Protein AF-A0A2N9GR19-F1 (afdb_monomer_lite)

pLDDT: mean 71.06, std 22.1, range [23.89, 93.94]

Sequence (180 aa):
MALQAPPLLLSRNPPWHAPLSEKPADSSLSTGATVGLYLPSSPTNFNLHRSLAQELNCPQSYGYKPLTTLSLSITESESAPPSNSKPSDGSNSTLPNWVNGPVRSPRTIGTRETTAQVHPQLFTRTLISKAIENYGVEVVIRKLESVEVEETQESRVRSVVLNRGRVINSDMVVLARRKC

Organism: Fagus sylvatica (NCBI:txid28930)

Foldseek 3Di:
DDDDDFDAAEAADDDPDDDDDDDDDDDDDCPDPPFDWDQPPDLVVVVVVVVVCVVLVNCPQWNKFQAWDKDKDADDDPDDDPPPPDPPPPDPVVDDPPDDDDIPDIDTPHGSSRIIITRVVSVVVSVVVCCCVPRVYDYDHFDWDDWDFDPDPDGFTAWTATPPGDIDGDRDDDDPDDDD

Radius of gyration: 25.03 Å; chains: 1; bounding box: 63×44×70 Å

InterPro domains:
  IPR036188 FAD/NAD(P)-binding domain superfamily [SSF51905] (116-176)

Secondary structure (DSSP, 8-state):
----PPPPEEE------------------------EEE--SSHHHHHHHHHHHHHTTHHHHT--EE--EEEEEE---TT---------SS--TTS-TT--S-EEEEEEEE-TTT-EEE-HHHHHHHHHHHHHHHH---EEE--EEEEEE--SSS--EEEEEETTTEEEE-S-----PPP-

Structure (mmCIF, N/CA/C/O backbone):
data_AF-A0A2N9GR19-F1
#
_entry.id   AF-A0A2N9GR19-F1
#
loop_
_atom_site.group_PDB
_atom_site.id
_atom_site.type_symbol
_atom_site.label_atom_id
_atom_site.label_alt_id
_atom_site.label_comp_id
_atom_site.label_asym_id
_atom_site.label_entity_id
_atom_site.label_seq_id
_atom_site.pdbx_PDB_ins_code
_atom_site.Cartn_x
_atom_site.Cartn_y
_atom_site.Cartn_z
_atom_site.occupancy
_atom_site.B_iso_or_equiv
_atom_site.auth_seq_id
_atom_site.auth_comp_id
_atom_site.auth_asym_id
_atom_site.auth_atom_id
_atom_site.pdbx_PDB_model_num
ATOM 1 N N . MET A 1 1 ? -24.169 -14.747 20.066 1.00 30.92 1 MET A N 1
ATOM 2 C CA . MET A 1 1 ? -23.824 -14.219 18.729 1.00 30.92 1 MET A CA 1
ATOM 3 C C . MET A 1 1 ? -23.201 -12.849 18.930 1.00 30.92 1 MET A C 1
ATOM 5 O O . MET A 1 1 ? -23.926 -11.908 19.216 1.00 30.92 1 MET A O 1
ATOM 9 N N . ALA A 1 2 ? -21.870 -12.764 18.925 1.00 31.38 2 ALA A N 1
ATOM 10 C CA . ALA A 1 2 ? -21.156 -11.502 19.102 1.00 31.38 2 ALA A CA 1
ATOM 11 C C . ALA A 1 2 ? -21.068 -10.788 17.747 1.00 31.38 2 ALA A C 1
ATOM 13 O O . ALA A 1 2 ? -20.526 -11.338 16.790 1.00 31.38 2 ALA A O 1
ATOM 14 N N . LEU A 1 3 ? -21.649 -9.592 17.665 1.00 29.56 3 LEU A N 1
ATOM 15 C CA . LEU A 1 3 ? -21.485 -8.677 16.540 1.00 29.56 3 LEU A CA 1
ATOM 16 C C . LEU A 1 3 ? -20.078 -8.081 16.636 1.00 29.56 3 LEU A C 1
ATOM 18 O O . LEU A 1 3 ? -19.820 -7.213 17.464 1.00 29.56 3 LEU A O 1
ATOM 22 N N . GLN A 1 4 ? -19.157 -8.596 15.825 1.00 28.77 4 GLN A N 1
ATOM 23 C CA . GLN A 1 4 ?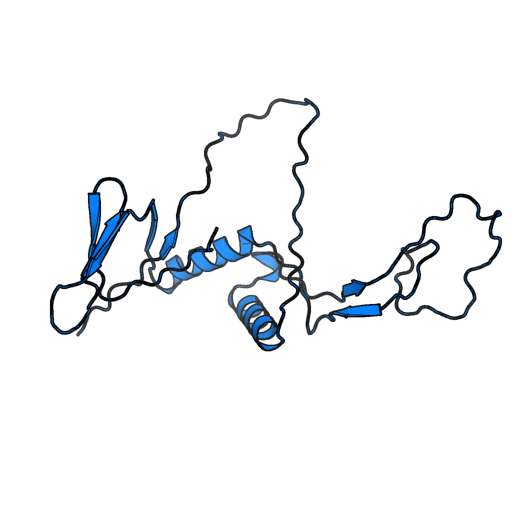 -17.832 -8.015 15.646 1.00 28.77 4 GLN A CA 1
ATOM 24 C C . GLN A 1 4 ? -18.007 -6.653 14.958 1.00 28.77 4 GLN A C 1
ATOM 26 O O . GLN A 1 4 ? -18.462 -6.595 13.815 1.00 28.77 4 GLN A O 1
ATOM 31 N N . ALA A 1 5 ? -17.696 -5.558 15.653 1.00 33.44 5 ALA A N 1
ATOM 32 C CA . ALA A 1 5 ? -17.690 -4.233 15.042 1.00 33.44 5 ALA A CA 1
ATOM 33 C C . ALA A 1 5 ? -16.654 -4.192 13.896 1.00 33.44 5 ALA A C 1
ATOM 35 O O . ALA A 1 5 ? -15.550 -4.727 14.062 1.00 33.44 5 ALA A O 1
ATOM 36 N N . PRO A 1 6 ? -16.980 -3.595 12.735 1.00 34.69 6 PRO A N 1
ATOM 37 C CA . PRO A 1 6 ? -16.056 -3.532 11.610 1.00 34.69 6 PRO A CA 1
ATOM 38 C C . PRO A 1 6 ? -14.831 -2.668 11.963 1.00 34.69 6 PRO A C 1
ATOM 40 O O . PRO A 1 6 ? -14.977 -1.632 12.617 1.00 34.69 6 PRO A O 1
ATOM 43 N N . PRO A 1 7 ? -13.614 -3.060 11.544 1.00 39.38 7 PRO A N 1
ATOM 44 C CA . PRO A 1 7 ? -12.412 -2.283 11.817 1.00 39.38 7 PRO A CA 1
ATOM 45 C C . PRO A 1 7 ? -12.463 -0.949 11.063 1.00 39.38 7 PRO A C 1
ATOM 47 O O . PRO A 1 7 ? -12.669 -0.916 9.853 1.00 39.38 7 PRO A O 1
ATOM 50 N N . LEU A 1 8 ? -12.266 0.158 11.781 1.00 44.78 8 LEU A N 1
ATOM 51 C CA . LEU A 1 8 ? -12.286 1.512 11.227 1.00 44.78 8 LEU A CA 1
ATOM 52 C C . LEU A 1 8 ? -10.881 1.953 10.820 1.00 44.78 8 LEU A C 1
ATOM 54 O O . LEU A 1 8 ? -9.951 1.927 11.628 1.00 44.78 8 LEU A O 1
ATOM 58 N N . LEU A 1 9 ? -10.728 2.411 9.574 1.00 47.19 9 LEU A N 1
ATOM 59 C CA . LEU A 1 9 ? -9.469 2.967 9.081 1.00 47.19 9 LEU A CA 1
ATOM 60 C C . LEU A 1 9 ? -9.557 4.500 9.053 1.00 47.19 9 LEU A C 1
ATOM 62 O O . LEU A 1 9 ? -10.264 5.093 8.235 1.00 47.19 9 LEU A O 1
ATOM 66 N N . LEU A 1 10 ? -8.824 5.156 9.954 1.00 44.59 10 LEU A N 1
ATOM 67 C CA . LEU A 1 10 ? -8.756 6.615 10.047 1.00 44.59 10 LEU A CA 1
ATOM 68 C C . LEU A 1 10 ? -7.566 7.143 9.238 1.00 44.59 10 LEU A C 1
ATOM 70 O O . LEU A 1 10 ? -6.410 6.926 9.598 1.00 44.59 10 LEU A O 1
ATOM 74 N N . SER A 1 11 ? -7.844 7.871 8.156 1.00 38.38 11 SER A N 1
ATOM 75 C CA . SER A 1 11 ? -6.828 8.577 7.364 1.00 38.38 11 SER A CA 1
ATOM 76 C C . SER A 1 11 ? -6.901 10.082 7.639 1.00 38.38 11 SER A C 1
ATOM 78 O O . SER A 1 11 ? -7.981 10.648 7.779 1.00 38.38 11 SER A O 1
ATOM 80 N N . ARG A 1 12 ? -5.765 10.778 7.730 1.00 39.59 12 ARG A N 1
ATOM 81 C CA . ARG A 1 12 ? -5.740 12.250 7.806 1.00 39.59 12 ARG A CA 1
ATOM 82 C C . ARG A 1 12 ? -5.632 12.827 6.390 1.00 39.59 12 ARG A C 1
ATOM 84 O O . ARG A 1 12 ? -4.761 12.434 5.624 1.00 39.59 12 ARG A O 1
ATOM 91 N N . ASN A 1 13 ? -6.517 13.774 6.088 1.00 33.91 13 ASN A N 1
ATOM 92 C CA . ASN A 1 13 ? -6.645 14.522 4.831 1.00 33.91 13 ASN A CA 1
ATOM 93 C C . ASN A 1 13 ? -5.296 15.011 4.245 1.00 33.91 13 ASN A C 1
ATOM 95 O O . ASN A 1 13 ? -4.579 15.734 4.942 1.00 33.91 13 ASN A O 1
ATOM 99 N N . PRO A 1 14 ? -4.992 14.741 2.962 1.00 36.81 14 PRO A N 1
ATOM 100 C CA . PRO A 1 14 ? -4.233 15.642 2.094 1.00 36.81 14 PRO A CA 1
ATOM 101 C C . PRO A 1 14 ? -5.189 16.678 1.457 1.00 36.81 14 PRO A C 1
ATOM 103 O O . PRO A 1 14 ? -6.394 16.425 1.381 1.00 36.81 14 PRO A O 1
ATOM 106 N N . PRO A 1 15 ? -4.710 17.851 1.010 1.00 37.22 15 PRO A N 1
ATOM 107 C CA . PRO A 1 15 ? -5.574 18.885 0.448 1.00 37.22 15 PRO A CA 1
ATOM 108 C C . PRO A 1 15 ? -6.040 18.477 -0.961 1.00 37.22 15 PRO A C 1
ATOM 110 O O . PRO A 1 15 ? -5.282 18.580 -1.917 1.00 37.22 15 PRO A O 1
ATOM 113 N N . TRP A 1 16 ? -7.286 18.015 -1.105 1.00 43.53 16 TRP A N 1
ATOM 114 C CA . TRP A 1 16 ? -7.894 17.682 -2.406 1.00 43.53 16 TRP A CA 1
ATOM 115 C C . TRP A 1 16 ? -9.099 18.577 -2.710 1.00 43.53 16 TRP A C 1
ATOM 117 O O . TRP A 1 16 ? -10.207 18.099 -2.941 1.00 43.53 16 TRP A O 1
ATOM 127 N N . HIS A 1 17 ? -8.888 19.892 -2.704 1.00 35.44 17 HIS A N 1
ATOM 128 C CA . HIS A 1 17 ? -9.843 20.837 -3.274 1.00 35.44 17 HIS A CA 1
ATOM 129 C C . HIS A 1 17 ? -9.153 21.649 -4.367 1.00 35.44 17 HIS A C 1
ATOM 131 O O . HIS A 1 17 ? -8.486 22.637 -4.084 1.00 35.44 17 HIS A O 1
ATOM 137 N N . ALA A 1 18 ? -9.337 21.233 -5.617 1.00 29.98 18 ALA A N 1
ATOM 138 C CA . ALA A 1 18 ? -9.293 22.132 -6.762 1.00 29.98 18 ALA A CA 1
ATOM 139 C C . ALA A 1 18 ? -10.349 21.651 -7.775 1.00 29.98 18 ALA A C 1
ATOM 141 O O . ALA A 1 18 ? -10.294 20.488 -8.185 1.00 29.98 18 ALA A O 1
ATOM 142 N N . PRO A 1 19 ? -11.350 22.478 -8.124 1.00 30.42 19 PRO A N 1
ATOM 143 C CA . PRO A 1 19 ? -12.308 22.151 -9.170 1.00 30.42 19 PRO A CA 1
ATOM 144 C C . PRO A 1 19 ? -11.630 22.196 -10.545 1.00 30.42 19 PRO A C 1
ATOM 146 O O . PRO A 1 19 ? -10.803 23.066 -10.816 1.00 30.42 19 PRO A O 1
ATOM 149 N N . LEU A 1 20 ? -12.004 21.247 -11.407 1.00 37.31 20 LEU A N 1
ATOM 150 C CA . LEU A 1 20 ? -11.673 21.234 -12.830 1.00 37.31 20 LEU A CA 1
ATOM 151 C C . LEU A 1 20 ? -12.176 22.525 -13.494 1.00 37.31 20 LEU A C 1
ATOM 153 O O . LEU A 1 20 ? -13.380 22.736 -13.605 1.00 37.31 20 LEU A O 1
ATOM 157 N N . SER A 1 21 ? -11.251 23.360 -13.957 1.00 26.20 21 SER A N 1
ATOM 158 C CA . SER A 1 21 ? -11.513 24.414 -14.935 1.00 26.20 21 SER A CA 1
ATOM 159 C C . SER A 1 21 ? -10.333 24.455 -15.899 1.00 26.20 21 SER A C 1
ATOM 161 O O . SER A 1 21 ? -9.256 24.939 -15.557 1.00 26.20 21 SER A O 1
ATOM 163 N N . GLU A 1 22 ? -10.527 23.913 -17.098 1.00 40.22 22 GLU A N 1
ATOM 164 C CA . GLU A 1 22 ? -9.576 24.045 -18.199 1.00 40.22 22 GLU A CA 1
ATOM 165 C C . GLU A 1 22 ? -9.523 25.501 -18.689 1.00 40.22 22 GLU A C 1
ATOM 167 O O . GLU A 1 22 ? -10.541 26.045 -19.117 1.00 40.22 22 GLU A O 1
ATOM 172 N N . LYS A 1 23 ? -8.337 26.126 -18.652 1.00 23.89 23 LYS A N 1
ATOM 173 C CA . LYS A 1 23 ? -7.843 27.111 -19.640 1.00 23.89 23 LYS A CA 1
ATOM 174 C C . LYS A 1 23 ? -6.344 27.417 -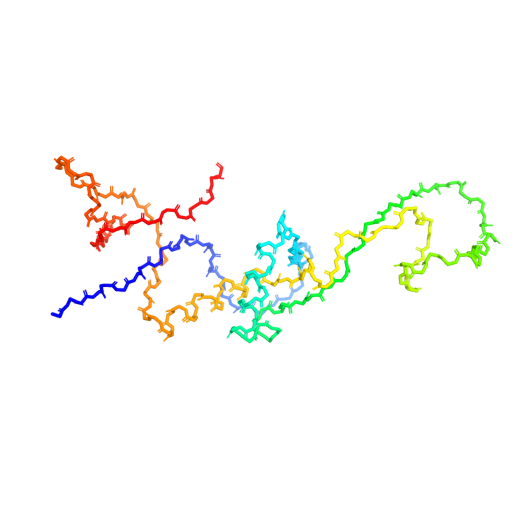19.411 1.00 23.89 23 LYS A C 1
ATOM 176 O O . LYS A 1 23 ? -5.816 27.021 -18.376 1.00 23.89 23 LYS A O 1
ATOM 181 N N . PRO A 1 24 ? -5.622 27.982 -20.401 1.00 33.97 24 PRO A N 1
ATOM 182 C CA . PRO A 1 24 ? -4.422 27.358 -20.943 1.00 33.97 24 PRO A CA 1
ATOM 183 C C . PRO A 1 24 ? -3.118 28.058 -20.544 1.00 33.97 24 PRO A C 1
ATOM 185 O O . PRO A 1 24 ? -3.118 29.227 -20.181 1.00 33.97 24 PRO A O 1
ATOM 188 N N . ALA A 1 25 ? -2.032 27.296 -20.716 1.00 41.97 25 ALA A N 1
ATOM 189 C CA . ALA A 1 25 ? -0.643 27.713 -20.892 1.00 41.97 25 ALA A CA 1
ATOM 190 C C . ALA A 1 25 ? -0.177 28.906 -20.046 1.00 41.97 25 ALA A C 1
ATOM 192 O O . ALA A 1 25 ? -0.187 30.043 -20.508 1.00 41.97 25 ALA A O 1
ATOM 193 N N . ASP A 1 26 ? 0.380 28.604 -18.874 1.00 25.36 26 ASP A N 1
ATOM 194 C CA . ASP A 1 26 ? 1.546 29.355 -18.430 1.00 25.36 26 ASP A CA 1
ATOM 195 C C . ASP A 1 26 ? 2.577 28.433 -17.775 1.00 25.36 26 ASP A C 1
ATOM 197 O O . ASP A 1 26 ? 2.270 27.490 -17.039 1.00 25.36 26 ASP A O 1
ATOM 201 N N . SER A 1 27 ? 3.818 28.658 -18.172 1.00 40.47 27 SER A N 1
ATOM 202 C CA . SER A 1 27 ? 4.987 27.837 -17.913 1.00 40.47 27 SER A CA 1
ATOM 203 C C . SER A 1 27 ? 5.503 28.057 -16.500 1.00 40.47 27 SER A C 1
ATOM 205 O O . SER A 1 27 ? 6.011 29.133 -16.204 1.00 40.47 27 SER A O 1
ATOM 207 N N . SER A 1 28 ? 5.417 27.031 -15.652 1.00 33.16 28 SER A N 1
ATOM 208 C CA . SER A 1 28 ? 6.369 26.684 -14.578 1.00 33.16 28 SER A CA 1
ATOM 209 C C . SER A 1 28 ? 5.637 25.956 -13.455 1.00 33.16 28 SER A C 1
ATOM 211 O O . SER A 1 28 ? 5.056 26.578 -12.585 1.00 33.16 28 SER A O 1
ATOM 213 N N . LEU A 1 29 ? 5.660 24.623 -13.473 1.00 30.14 29 LEU A N 1
ATOM 214 C CA . LEU A 1 29 ? 5.588 23.766 -12.283 1.00 30.14 29 LEU A CA 1
ATOM 215 C C . LEU A 1 29 ? 5.773 22.319 -12.744 1.00 30.14 29 LEU A C 1
ATOM 217 O O . LEU A 1 29 ? 4.952 21.755 -13.467 1.00 30.14 29 LEU A O 1
ATOM 221 N N . SER A 1 30 ? 6.903 21.741 -12.339 1.00 33.25 30 SER A N 1
ATOM 222 C CA . SER A 1 30 ? 7.248 20.333 -12.514 1.00 33.25 30 SER A CA 1
ATOM 223 C C . SER A 1 30 ? 6.182 19.460 -11.847 1.00 33.25 30 SER A C 1
ATOM 225 O O . SER A 1 30 ? 6.244 19.163 -10.655 1.00 33.25 30 SER A O 1
ATOM 227 N N . THR A 1 31 ? 5.169 19.065 -12.616 1.00 31.95 31 THR A N 1
ATOM 228 C CA . THR A 1 31 ? 4.234 18.007 -12.229 1.00 31.95 31 THR A CA 1
ATOM 229 C C . THR A 1 31 ? 4.928 16.688 -12.536 1.00 31.95 31 THR A C 1
ATOM 231 O O . THR A 1 31 ? 4.752 16.084 -13.591 1.00 31.95 31 THR A O 1
ATOM 234 N N . GLY A 1 32 ? 5.829 16.304 -11.633 1.00 28.28 32 GLY A N 1
ATOM 235 C CA . GLY A 1 32 ? 6.634 15.100 -11.753 1.00 28.28 32 GLY A CA 1
ATOM 236 C C . GLY A 1 32 ? 5.764 13.848 -11.699 1.00 28.28 32 GLY A C 1
ATOM 237 O O . GLY A 1 32 ? 5.197 13.515 -10.656 1.00 28.28 32 GLY A O 1
ATOM 238 N N . ALA A 1 33 ? 5.710 13.119 -12.813 1.00 35.31 33 ALA A N 1
ATOM 239 C CA . ALA A 1 33 ? 5.287 11.729 -12.862 1.00 35.31 33 ALA A CA 1
ATOM 240 C C . ALA A 1 33 ? 6.201 10.899 -11.943 1.00 35.31 33 ALA A C 1
ATOM 242 O O . ALA A 1 33 ? 7.261 10.425 -12.349 1.00 35.31 33 ALA A O 1
ATOM 243 N N . THR A 1 34 ? 5.825 10.755 -10.671 1.00 38.56 34 THR A N 1
ATOM 244 C CA . THR A 1 34 ? 6.553 9.886 -9.744 1.00 38.56 34 THR A CA 1
ATOM 245 C C . THR A 1 34 ? 6.252 8.438 -10.108 1.00 38.56 34 THR A C 1
ATOM 247 O O . THR A 1 34 ? 5.261 7.858 -9.664 1.00 38.56 34 THR A O 1
ATOM 250 N N . VAL A 1 35 ? 7.119 7.835 -10.918 1.00 47.84 35 VAL A N 1
ATOM 251 C CA . VAL A 1 35 ? 7.184 6.380 -11.050 1.00 47.84 35 VAL A CA 1
ATOM 252 C C . VAL A 1 35 ? 7.808 5.847 -9.762 1.00 47.84 35 VAL A C 1
ATOM 254 O O . VAL A 1 35 ? 9.008 5.981 -9.534 1.00 47.84 35 VAL A O 1
ATOM 257 N N . GLY A 1 36 ? 6.983 5.276 -8.886 1.00 51.81 36 GLY A N 1
ATOM 258 C C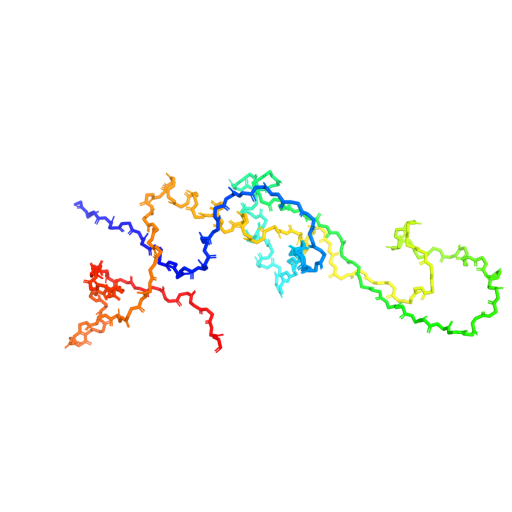A . GLY A 1 36 ? 7.454 4.627 -7.668 1.00 51.81 36 GLY A CA 1
ATOM 259 C C . GLY A 1 36 ? 8.207 3.344 -8.012 1.00 51.81 36 GLY A C 1
ATOM 260 O O . GLY A 1 36 ? 7.590 2.312 -8.285 1.00 51.81 36 GLY A O 1
ATOM 261 N N . LEU A 1 37 ? 9.540 3.391 -8.004 1.00 53.66 37 LEU A N 1
ATOM 262 C CA . LEU A 1 37 ? 10.351 2.179 -8.006 1.00 53.66 37 LEU A CA 1
ATOM 263 C C . LEU A 1 37 ? 10.271 1.572 -6.602 1.00 53.66 37 LEU A C 1
ATOM 265 O O . LEU A 1 37 ? 10.805 2.134 -5.645 1.00 53.66 37 LEU A O 1
ATOM 269 N N . TYR A 1 38 ? 9.573 0.447 -6.462 1.00 55.38 38 TYR A N 1
ATOM 270 C CA . TYR A 1 38 ? 9.556 -0.280 -5.203 1.00 55.38 38 TYR A CA 1
ATOM 271 C C . TYR A 1 38 ? 10.742 -1.241 -5.198 1.00 55.38 38 TYR A C 1
ATOM 273 O O . TYR A 1 38 ? 10.734 -2.270 -5.875 1.00 55.38 38 TYR A O 1
ATOM 281 N N . LEU A 1 39 ? 11.783 -0.873 -4.455 1.00 52.22 39 LEU A N 1
ATOM 282 C CA . LEU A 1 39 ? 12.872 -1.771 -4.092 1.00 52.22 39 LEU A CA 1
ATOM 283 C C . LEU A 1 39 ? 12.551 -2.318 -2.697 1.00 52.22 39 LEU A C 1
ATOM 285 O O . LEU A 1 39 ? 12.871 -1.661 -1.703 1.00 52.22 39 LEU A O 1
ATOM 289 N N . PRO A 1 40 ? 11.854 -3.459 -2.578 1.00 50.47 40 PRO A N 1
ATOM 290 C CA . PRO A 1 40 ? 11.641 -4.058 -1.273 1.00 50.47 40 PRO A CA 1
ATOM 291 C C . PRO A 1 40 ? 12.997 -4.403 -0.666 1.00 50.47 40 PRO A C 1
ATOM 293 O O . PRO A 1 40 ? 13.794 -5.129 -1.252 1.00 50.47 40 PRO A O 1
ATOM 296 N N . SER A 1 41 ? 13.244 -3.900 0.538 1.00 53.12 41 SER A N 1
ATOM 297 C CA . SER A 1 41 ? 14.457 -4.179 1.309 1.00 53.12 41 SER A CA 1
ATOM 298 C C . SER A 1 41 ? 14.543 -5.627 1.814 1.00 53.12 41 SER A C 1
ATOM 300 O O . SER A 1 41 ? 15.543 -5.993 2.426 1.00 53.12 41 SER A O 1
ATOM 302 N N . SER A 1 42 ? 13.518 -6.460 1.573 1.00 56.91 42 SER A N 1
ATOM 303 C CA . SER A 1 42 ? 13.530 -7.890 1.893 1.00 56.91 42 SER A CA 1
ATOM 304 C C . SER A 1 42 ? 12.709 -8.734 0.898 1.00 56.91 42 SER A C 1
ATOM 306 O O . SER A 1 42 ? 11.658 -8.282 0.425 1.00 56.91 42 SER A O 1
ATOM 308 N N . PRO A 1 43 ? 13.122 -9.988 0.618 1.00 61.06 43 PRO A N 1
ATOM 309 C CA . PRO A 1 43 ? 12.363 -10.915 -0.233 1.00 61.06 43 PRO A CA 1
ATOM 310 C C . PRO A 1 43 ? 10.940 -11.190 0.276 1.00 61.06 43 PRO A C 1
ATOM 312 O O . PRO A 1 43 ? 10.001 -11.298 -0.510 1.00 61.06 43 PRO A O 1
ATOM 315 N N . THR A 1 44 ? 10.759 -11.251 1.598 1.00 70.19 44 THR A N 1
ATOM 316 C CA . THR A 1 44 ? 9.456 -11.478 2.244 1.00 70.19 44 THR A CA 1
ATOM 317 C C . THR A 1 44 ? 8.448 -10.393 1.875 1.00 70.19 44 THR A C 1
ATOM 319 O O . THR A 1 44 ? 7.305 -10.686 1.531 1.00 70.19 44 THR A O 1
ATOM 322 N N . ASN A 1 45 ? 8.884 -9.134 1.894 1.00 75.56 45 ASN A N 1
ATOM 323 C CA . ASN A 1 45 ? 8.031 -8.003 1.567 1.00 75.56 45 ASN A CA 1
ATOM 324 C C . ASN A 1 45 ? 7.669 -7.980 0.069 1.00 75.56 45 ASN A C 1
ATOM 326 O O . ASN A 1 45 ? 6.530 -7.704 -0.300 1.00 75.56 45 ASN A O 1
ATOM 330 N N . PHE A 1 46 ? 8.604 -8.357 -0.809 1.00 83.38 46 PHE A N 1
ATOM 331 C CA . PHE A 1 46 ? 8.308 -8.502 -2.236 1.00 83.38 46 PHE A CA 1
ATOM 332 C C . PHE A 1 46 ? 7.242 -9.570 -2.510 1.00 83.38 46 PHE A C 1
ATOM 334 O O . PHE A 1 46 ? 6.298 -9.316 -3.259 1.00 83.38 46 PHE A O 1
ATOM 341 N N . ASN A 1 47 ? 7.374 -10.745 -1.889 1.00 85.75 47 ASN A N 1
ATOM 342 C CA . ASN A 1 47 ? 6.418 -11.837 -2.063 1.00 85.75 47 ASN A CA 1
ATOM 343 C C . ASN A 1 47 ? 5.017 -11.436 -1.593 1.00 85.75 47 ASN A C 1
ATOM 345 O O . ASN A 1 47 ? 4.050 -11.728 -2.290 1.00 85.75 47 ASN A O 1
ATOM 349 N N . LEU A 1 48 ? 4.907 -10.687 -0.491 1.00 86.19 48 LEU A N 1
ATOM 350 C CA . LEU A 1 48 ? 3.633 -10.117 -0.046 1.00 86.19 48 LEU A CA 1
ATOM 351 C C . LEU A 1 48 ? 3.010 -9.216 -1.124 1.00 86.19 48 LEU A C 1
ATOM 353 O O . LEU A 1 48 ? 1.852 -9.402 -1.496 1.00 86.19 48 LEU A O 1
ATOM 357 N N . HIS A 1 49 ? 3.782 -8.273 -1.673 1.00 84.19 49 HIS A N 1
ATOM 358 C CA . HIS A 1 49 ? 3.306 -7.393 -2.744 1.00 84.19 49 HIS A CA 1
ATOM 359 C C . HIS A 1 49 ? 2.933 -8.154 -4.024 1.00 84.19 49 HIS A C 1
ATOM 361 O O . HIS A 1 49 ? 2.008 -7.743 -4.721 1.00 84.19 49 HIS A O 1
ATOM 367 N N . ARG A 1 50 ? 3.619 -9.261 -4.332 1.00 87.62 50 ARG A N 1
ATOM 368 C CA . ARG A 1 50 ? 3.299 -10.139 -5.464 1.00 87.62 50 ARG A CA 1
ATOM 369 C C . ARG A 1 50 ? 1.993 -10.905 -5.247 1.00 87.62 50 ARG A C 1
ATOM 371 O O . ARG A 1 50 ? 1.180 -10.942 -6.164 1.00 87.62 50 ARG A O 1
ATOM 378 N N . SER A 1 51 ? 1.778 -11.482 -4.067 1.00 89.19 51 SER A N 1
ATOM 379 C CA . SER A 1 51 ? 0.530 -12.186 -3.748 1.00 89.19 51 SER A CA 1
ATOM 380 C C . SER A 1 51 ? -0.664 -11.230 -3.779 1.00 89.19 51 SER A C 1
ATOM 382 O O . SER A 1 51 ? -1.656 -11.505 -4.447 1.00 89.19 51 SER A O 1
ATOM 384 N N . LEU A 1 52 ? -0.525 -10.040 -3.180 1.00 87.12 52 LEU A N 1
ATOM 385 C CA . LEU A 1 52 ? -1.537 -8.979 -3.276 1.00 87.12 52 LEU A CA 1
ATOM 386 C C . LEU A 1 52 ? -1.777 -8.543 -4.727 1.00 87.12 52 LEU A C 1
ATOM 388 O O . LEU A 1 52 ? -2.905 -8.235 -5.105 1.00 87.12 52 LEU A O 1
ATOM 392 N N . ALA A 1 53 ? -0.726 -8.532 -5.557 1.00 86.56 53 ALA A N 1
ATOM 393 C CA . ALA A 1 53 ? -0.853 -8.193 -6.968 1.00 86.56 53 ALA A CA 1
ATOM 394 C C . ALA A 1 53 ? -1.744 -9.178 -7.751 1.00 86.56 53 ALA A C 1
ATOM 396 O O . ALA A 1 53 ? -2.419 -8.780 -8.703 1.00 86.56 53 ALA A O 1
ATOM 397 N N . GLN A 1 54 ? -1.733 -10.453 -7.361 1.00 87.25 54 GLN A N 1
ATOM 398 C CA . GLN A 1 54 ? -2.573 -11.493 -7.952 1.00 87.25 54 GLN A CA 1
ATOM 399 C C . GLN A 1 54 ? -4.018 -11.388 -7.458 1.00 87.25 54 GLN A C 1
ATOM 401 O O . GLN A 1 54 ? -4.941 -11.517 -8.254 1.00 87.25 54 GLN A O 1
ATOM 406 N N . GLU A 1 55 ? -4.214 -11.099 -6.172 1.00 87.12 55 GLU A N 1
ATOM 407 C CA . GLU A 1 55 ? -5.541 -11.035 -5.553 1.00 87.12 55 GLU A CA 1
ATOM 408 C C . GLU A 1 55 ? -6.384 -9.844 -6.042 1.00 87.12 55 GLU A C 1
ATOM 410 O O . GLU A 1 55 ? -7.577 -9.997 -6.294 1.00 87.12 55 GLU A O 1
ATOM 415 N N . LEU A 1 56 ? -5.787 -8.655 -6.218 1.00 86.19 56 LEU A N 1
ATOM 416 C CA . LEU A 1 56 ? -6.541 -7.428 -6.549 1.00 86.19 56 LEU A CA 1
ATOM 417 C C . LEU A 1 56 ? -6.489 -7.054 -8.050 1.00 86.19 56 LEU A C 1
ATOM 419 O O . LEU A 1 56 ? -6.756 -5.903 -8.415 1.00 86.19 56 LEU A O 1
ATOM 423 N N . ASN A 1 57 ? -6.148 -8.013 -8.927 1.00 83.44 57 ASN A N 1
ATOM 424 C CA . ASN A 1 57 ? -6.028 -7.840 -10.389 1.00 83.44 57 ASN A CA 1
ATOM 425 C C . ASN A 1 57 ? -5.142 -6.647 -10.797 1.00 83.44 57 ASN A C 1
ATOM 427 O O . ASN A 1 57 ? -5.462 -5.791 -11.623 1.00 83.44 57 ASN A O 1
ATOM 431 N N . CYS A 1 58 ? -3.977 -6.577 -10.175 1.00 72.56 58 CYS A N 1
ATOM 432 C CA . CYS A 1 58 ? -3.242 -5.335 -9.996 1.00 72.56 58 CYS A CA 1
ATOM 433 C C . CYS A 1 58 ? -2.453 -4.778 -11.183 1.00 72.56 58 CYS A C 1
ATOM 435 O O . CYS A 1 58 ? -2.220 -3.563 -11.185 1.00 72.56 58 CYS A O 1
ATOM 437 N N . PRO A 1 59 ? -2.030 -5.573 -12.189 1.00 76.94 59 PRO A N 1
ATOM 438 C CA . PRO A 1 59 ? -1.465 -5.006 -13.411 1.00 76.94 59 PRO A CA 1
ATOM 439 C C . PRO A 1 59 ? -2.405 -3.984 -14.060 1.00 76.94 59 PRO A C 1
ATOM 441 O O . PRO A 1 59 ? -1.938 -2.984 -14.595 1.00 76.94 59 PRO A O 1
ATOM 444 N N . GLN A 1 60 ? -3.719 -4.205 -13.951 1.00 79.38 60 GLN A N 1
ATOM 445 C CA . GLN A 1 60 ? -4.755 -3.315 -14.472 1.00 79.38 60 GLN A CA 1
ATOM 446 C C . GLN A 1 60 ? -5.147 -2.237 -13.449 1.00 79.38 60 GLN A C 1
ATOM 448 O O . GLN A 1 60 ? -5.298 -1.077 -13.818 1.00 79.38 60 GLN A O 1
ATOM 453 N N . SER A 1 61 ? -5.251 -2.592 -12.163 1.00 81.00 61 SER A N 1
ATOM 454 C CA . SER A 1 61 ? -5.755 -1.680 -11.123 1.00 81.00 61 SER A CA 1
ATOM 455 C C . SER A 1 61 ? -4.752 -0.604 -10.674 1.00 81.00 61 SER A C 1
ATOM 457 O O . SER A 1 61 ? -5.139 0.537 -10.429 1.00 81.00 61 SER A O 1
ATOM 459 N N . TYR A 1 62 ? -3.460 -0.934 -10.538 1.00 84.12 62 TYR A N 1
ATOM 460 C CA . TYR A 1 62 ? -2.446 0.016 -10.042 1.00 84.12 62 TYR A CA 1
ATOM 461 C C . TYR A 1 62 ? -1.053 -0.128 -10.672 1.00 84.12 62 TYR A C 1
ATOM 463 O O . TYR A 1 62 ? -0.063 0.389 -10.143 1.00 84.12 62 TYR A O 1
ATOM 471 N N . GLY A 1 63 ? -0.968 -0.810 -11.816 1.00 85.88 63 GLY A N 1
ATOM 472 C CA . GLY A 1 63 ? 0.245 -0.865 -12.629 1.00 85.88 63 GLY A CA 1
ATOM 473 C C . GLY A 1 63 ? 1.389 -1.649 -11.989 1.00 85.88 63 GLY A C 1
ATOM 474 O O . GLY A 1 63 ? 2.548 -1.276 -12.166 1.00 85.88 63 GLY A O 1
ATOM 475 N N . TYR A 1 64 ? 1.088 -2.714 -11.234 1.00 89.50 64 TYR A N 1
ATOM 476 C CA . TYR A 1 64 ? 2.128 -3.610 -10.719 1.00 89.50 64 TYR A CA 1
ATOM 477 C C . TYR A 1 64 ? 2.897 -4.251 -11.883 1.00 89.50 64 TYR A C 1
ATOM 479 O O . TYR A 1 64 ? 2.331 -5.039 -12.645 1.00 89.50 64 TYR A O 1
ATOM 487 N N . LYS A 1 65 ? 4.188 -3.928 -12.018 1.00 90.88 65 LYS A N 1
ATOM 488 C CA . LYS A 1 65 ? 5.027 -4.399 -13.128 1.00 90.88 65 LYS A CA 1
ATOM 489 C C . LYS A 1 65 ? 6.385 -4.908 -12.634 1.00 90.88 65 LYS A C 1
ATOM 491 O O . LYS A 1 65 ? 7.262 -4.096 -12.338 1.00 90.88 65 LYS A O 1
ATOM 496 N N . PRO A 1 66 ? 6.599 -6.236 -12.581 1.00 90.31 66 PRO A N 1
ATOM 497 C CA . PRO A 1 66 ? 7.911 -6.815 -12.306 1.00 90.31 66 PRO A CA 1
ATOM 498 C C . PRO A 1 66 ? 8.912 -6.463 -13.404 1.00 90.31 66 PRO A C 1
ATOM 500 O O . PRO A 1 66 ? 8.615 -6.638 -14.591 1.00 90.31 66 PRO A O 1
ATOM 503 N N . LEU A 1 67 ? 10.103 -6.014 -13.019 1.00 90.88 67 LEU A N 1
ATOM 504 C CA . LEU A 1 67 ? 11.132 -5.559 -13.955 1.00 90.88 67 LEU A CA 1
ATOM 505 C C . LEU A 1 67 ? 12.535 -5.906 -13.461 1.00 90.88 67 LEU A C 1
ATOM 507 O O . LEU A 1 67 ? 12.750 -6.075 -12.265 1.00 90.88 67 LEU A O 1
ATOM 511 N N . THR A 1 68 ? 13.481 -5.993 -14.393 1.00 89.44 68 THR A N 1
ATOM 512 C CA . THR A 1 68 ? 14.912 -6.101 -14.090 1.00 89.44 68 THR A CA 1
ATOM 513 C C . THR A 1 68 ? 15.483 -4.700 -13.911 1.00 89.44 68 THR A C 1
ATOM 515 O O . THR A 1 68 ? 15.282 -3.839 -14.767 1.00 89.44 68 THR A O 1
ATOM 518 N N . THR A 1 69 ? 16.183 -4.470 -12.804 1.00 89.62 69 THR A N 1
ATOM 519 C CA . THR A 1 69 ? 16.741 -3.163 -12.448 1.00 89.62 69 THR A CA 1
ATOM 520 C C . THR A 1 69 ? 18.259 -3.199 -12.576 1.00 89.62 69 THR A C 1
ATOM 522 O O . THR A 1 69 ? 18.911 -4.093 -12.030 1.00 89.62 69 THR A O 1
ATOM 525 N N . LEU A 1 70 ? 18.828 -2.209 -13.264 1.00 89.31 70 LEU A N 1
ATOM 526 C CA . LEU A 1 70 ? 20.270 -2.047 -13.441 1.00 89.31 70 LEU A CA 1
ATOM 527 C C . LEU A 1 70 ? 20.772 -0.826 -12.662 1.00 89.31 70 LEU A C 1
ATOM 529 O O . LEU A 1 70 ? 20.094 0.195 -12.586 1.00 89.31 70 LEU A O 1
ATOM 533 N N . SER A 1 71 ? 21.978 -0.928 -12.113 1.00 87.56 71 SER A N 1
ATOM 534 C CA . SER A 1 71 ? 22.763 0.190 -11.596 1.00 87.56 71 SER A CA 1
ATOM 535 C C . SER A 1 71 ? 23.972 0.375 -12.499 1.00 87.56 71 SER A C 1
ATOM 537 O O . SER A 1 71 ? 24.656 -0.593 -12.834 1.00 87.56 71 SER A O 1
ATOM 539 N N . LEU A 1 72 ? 24.216 1.612 -12.912 1.00 85.88 72 LEU A N 1
ATOM 540 C CA . LEU A 1 72 ? 25.310 1.984 -13.796 1.00 85.88 72 LEU A CA 1
ATOM 541 C C . LEU A 1 72 ? 25.840 3.359 -13.396 1.00 85.88 72 LEU A C 1
ATOM 543 O O . LEU A 1 72 ? 25.109 4.166 -12.820 1.00 85.88 72 LEU A O 1
ATOM 547 N N . SER A 1 73 ? 27.112 3.615 -13.681 1.00 83.38 73 SER A N 1
ATOM 548 C CA . SER A 1 73 ? 27.752 4.905 -13.424 1.00 83.38 73 SER A CA 1
ATOM 549 C C . SER A 1 73 ? 28.222 5.506 -14.740 1.00 83.38 73 SER A C 1
ATOM 551 O O . SER A 1 73 ? 28.761 4.800 -15.590 1.00 83.38 73 SER A O 1
ATOM 553 N N . ILE A 1 74 ? 28.015 6.808 -14.910 1.00 82.25 74 ILE A N 1
ATOM 554 C CA . ILE A 1 74 ? 28.425 7.554 -16.100 1.00 82.25 74 ILE A CA 1
ATOM 555 C C . ILE A 1 74 ? 29.450 8.586 -15.643 1.00 82.25 74 ILE A C 1
ATOM 557 O O . ILE A 1 74 ? 29.233 9.273 -14.647 1.00 82.25 74 ILE A O 1
ATOM 561 N N . THR A 1 75 ? 30.578 8.668 -16.341 1.00 74.50 75 THR A N 1
ATOM 562 C CA . THR A 1 75 ? 31.564 9.731 -16.135 1.00 74.50 75 THR A CA 1
ATOM 563 C C . THR A 1 75 ? 31.569 10.594 -17.383 1.00 74.50 75 THR A C 1
ATOM 565 O O . THR A 1 75 ? 32.002 10.146 -18.443 1.00 74.50 75 THR A O 1
ATOM 568 N N . GLU A 1 76 ? 31.058 11.814 -17.263 1.00 67.31 76 GLU A N 1
ATOM 569 C CA . GLU A 1 76 ? 31.141 12.816 -18.321 1.00 67.31 76 GLU A CA 1
ATOM 570 C C . GLU A 1 76 ? 32.585 13.335 -18.382 1.00 67.31 76 GLU A C 1
ATOM 572 O O . GLU A 1 76 ? 33.182 13.652 -17.355 1.00 67.31 76 GLU A O 1
ATOM 577 N N . SER A 1 77 ? 33.204 13.318 -19.561 1.00 66.00 77 SER A N 1
ATOM 578 C CA . SER A 1 77 ? 34.561 13.836 -19.774 1.00 66.00 77 SER A CA 1
ATOM 579 C C . SER A 1 77 ? 34.491 14.920 -20.842 1.00 66.00 77 SER A C 1
ATOM 581 O O . SER A 1 77 ? 34.191 14.611 -21.991 1.00 66.00 77 SER A O 1
ATOM 583 N N . GLU A 1 78 ? 34.781 16.172 -20.477 1.00 57.88 78 GLU A N 1
ATOM 584 C CA . GLU A 1 78 ? 34.788 17.327 -21.398 1.00 57.88 78 GLU A CA 1
ATOM 585 C C . GLU A 1 78 ? 35.908 17.260 -22.458 1.00 57.88 78 GLU A C 1
ATOM 587 O O . GLU A 1 78 ? 35.926 18.042 -23.404 1.00 57.88 78 GLU A O 1
ATOM 592 N N . SER A 1 79 ? 36.839 16.309 -22.340 1.00 52.12 79 SER A N 1
ATOM 593 C CA . SER A 1 79 ? 38.017 16.174 -23.203 1.00 52.12 79 SER A CA 1
ATOM 594 C C . SER A 1 79 ? 38.226 14.740 -23.699 1.00 52.12 79 SER A C 1
ATOM 596 O O . SER A 1 79 ? 39.302 14.160 -23.562 1.00 52.12 79 SER A O 1
ATOM 598 N N . ALA A 1 80 ? 37.202 14.132 -24.297 1.00 52.44 80 ALA A N 1
ATOM 599 C CA . ALA A 1 80 ? 37.409 12.923 -25.092 1.00 52.44 80 ALA A CA 1
ATOM 600 C C . ALA A 1 80 ? 37.715 13.318 -26.555 1.00 52.44 80 ALA A C 1
ATOM 602 O O . ALA A 1 80 ? 36.919 14.050 -27.148 1.00 52.44 80 ALA A O 1
ATOM 603 N N . PRO A 1 81 ? 38.822 12.854 -27.179 1.00 48.78 81 PRO A N 1
ATOM 604 C CA . PRO A 1 81 ? 38.962 12.950 -28.636 1.00 48.78 81 PRO A CA 1
ATOM 605 C C . PRO A 1 81 ? 37.784 12.207 -29.294 1.00 48.78 81 PRO A C 1
ATOM 607 O O . PRO A 1 81 ? 37.203 11.345 -28.628 1.00 48.78 81 PRO A O 1
ATOM 610 N N . PRO A 1 82 ? 37.415 12.488 -30.564 1.00 46.00 82 PRO A N 1
ATOM 611 C CA . PRO A 1 82 ? 36.340 11.766 -31.241 1.00 46.00 82 PRO A CA 1
ATOM 612 C C . PRO A 1 82 ? 36.687 10.280 -31.225 1.00 46.00 82 PRO A C 1
ATOM 614 O O . PRO A 1 82 ? 37.557 9.806 -31.960 1.00 46.00 82 PRO A O 1
ATOM 617 N N . SER A 1 83 ? 36.076 9.552 -30.298 1.00 48.94 83 SER A N 1
ATOM 618 C CA . SER A 1 83 ? 36.438 8.183 -30.028 1.00 48.94 83 SER A CA 1
ATOM 619 C C . SER A 1 83 ? 35.788 7.329 -31.106 1.00 48.94 83 SER A C 1
ATOM 621 O O . SER A 1 83 ? 34.715 6.762 -30.950 1.00 48.94 83 SER A O 1
ATOM 623 N N . ASN A 1 84 ? 36.527 7.154 -32.199 1.00 44.38 84 ASN A N 1
ATOM 624 C CA . ASN A 1 84 ? 36.397 6.017 -33.110 1.00 44.38 84 ASN A CA 1
ATOM 625 C C . ASN A 1 84 ? 36.707 4.671 -32.416 1.00 44.38 84 ASN A C 1
ATOM 627 O O . ASN A 1 84 ? 36.940 3.663 -33.086 1.00 44.38 84 ASN A O 1
ATOM 631 N N . SER A 1 85 ? 36.690 4.610 -31.079 1.00 48.00 85 SER A N 1
ATOM 632 C CA . SER A 1 85 ? 36.532 3.355 -30.368 1.00 48.00 85 SER A CA 1
ATOM 633 C C . SER A 1 85 ? 35.121 2.862 -30.658 1.00 48.00 85 SER A C 1
ATOM 635 O O . SER A 1 85 ? 34.163 3.193 -29.955 1.00 48.00 85 SER A O 1
ATOM 637 N N . LYS A 1 86 ? 35.007 2.059 -31.720 1.00 46.53 86 LYS A N 1
ATOM 638 C CA . LYS A 1 86 ? 33.952 1.057 -31.838 1.00 46.53 86 LYS A CA 1
ATOM 639 C C . LYS A 1 86 ? 33.690 0.487 -30.438 1.00 46.53 86 LYS A C 1
ATOM 641 O O . LYS A 1 86 ? 34.674 0.217 -29.737 1.00 46.53 86 LYS A O 1
ATOM 646 N N . PRO A 1 87 ? 32.422 0.318 -30.016 1.00 48.62 87 PRO A N 1
ATOM 647 C CA . PRO A 1 87 ? 32.141 -0.428 -28.799 1.00 48.62 87 PRO A CA 1
ATOM 648 C C . PRO A 1 87 ? 32.913 -1.736 -28.937 1.00 48.62 87 PRO A C 1
ATOM 650 O O . PRO A 1 87 ? 32.762 -2.422 -29.947 1.00 48.62 87 PRO A O 1
ATOM 653 N N . SER A 1 88 ? 33.849 -2.001 -28.023 1.00 45.16 88 SER A N 1
ATOM 654 C CA . SER A 1 88 ? 34.608 -3.243 -28.061 1.00 45.16 88 SER A CA 1
ATOM 655 C C . SER A 1 88 ? 33.592 -4.368 -28.176 1.00 45.16 88 SER A C 1
ATOM 657 O O . SER A 1 88 ? 32.684 -4.442 -27.347 1.00 45.16 88 SER A O 1
ATOM 659 N N . ASP A 1 89 ? 33.756 -5.201 -29.198 1.00 42.38 89 ASP A N 1
ATOM 660 C CA . ASP A 1 89 ? 32.938 -6.361 -29.582 1.00 42.38 89 ASP A CA 1
ATOM 661 C C . ASP A 1 89 ? 32.880 -7.465 -28.490 1.00 42.38 89 ASP A C 1
ATOM 663 O O . ASP A 1 89 ? 32.604 -8.630 -28.752 1.00 42.38 89 ASP A O 1
ATOM 667 N N . GLY A 1 90 ? 33.151 -7.109 -27.232 1.00 46.59 90 GLY A N 1
ATOM 668 C CA . GLY A 1 90 ? 32.976 -7.903 -26.027 1.00 46.59 90 GLY A CA 1
ATOM 669 C C . GLY A 1 90 ? 31.770 -7.388 -25.250 1.00 46.59 90 GLY A C 1
ATOM 670 O O . GLY A 1 90 ? 31.888 -6.527 -24.382 1.00 46.59 90 GLY A O 1
ATOM 671 N N . SER A 1 91 ? 30.608 -7.919 -25.615 1.00 48.69 91 SER A N 1
ATOM 672 C CA . SER A 1 91 ? 29.295 -7.772 -24.991 1.00 48.69 91 SER A CA 1
ATOM 673 C C . SER A 1 91 ? 29.293 -7.366 -23.505 1.00 48.69 91 SER A C 1
ATOM 675 O O . SER A 1 91 ? 29.463 -8.203 -22.617 1.00 48.69 91 SER A O 1
ATOM 677 N N . ASN A 1 92 ? 28.893 -6.132 -23.202 1.00 52.34 92 ASN A N 1
ATOM 678 C CA . ASN A 1 92 ? 28.100 -5.919 -21.991 1.00 52.34 92 ASN A CA 1
ATOM 679 C C . ASN A 1 92 ? 26.673 -6.393 -22.308 1.00 52.34 92 ASN A C 1
ATOM 681 O O . ASN A 1 92 ? 25.787 -5.574 -22.530 1.00 52.34 92 ASN A O 1
ATOM 685 N N . SER A 1 93 ? 26.457 -7.716 -22.374 1.00 60.75 93 SER A N 1
ATOM 686 C CA . SER A 1 93 ? 25.146 -8.341 -22.659 1.00 60.75 93 SER A CA 1
ATOM 687 C C . SER A 1 93 ? 24.041 -7.890 -21.695 1.00 60.75 93 SER A C 1
ATOM 689 O O . SER A 1 93 ? 22.854 -8.039 -21.970 1.00 60.75 93 SER A O 1
ATOM 691 N N . THR A 1 94 ? 24.440 -7.311 -20.567 1.00 69.44 94 THR A N 1
ATOM 692 C CA . THR A 1 94 ? 23.581 -6.746 -19.532 1.00 69.44 94 THR A CA 1
ATOM 693 C C . THR A 1 94 ? 22.911 -5.429 -19.945 1.00 69.44 94 THR A C 1
ATOM 695 O O . THR A 1 94 ? 21.892 -5.071 -19.357 1.00 69.44 94 THR A O 1
ATOM 698 N N . LEU A 1 95 ? 23.455 -4.681 -20.916 1.00 80.12 95 LEU A N 1
ATOM 699 C CA . LEU A 1 95 ? 22.931 -3.367 -21.303 1.00 80.12 95 LEU A CA 1
ATOM 700 C C . LEU A 1 95 ? 21.949 -3.454 -22.485 1.00 80.12 95 LEU A C 1
ATOM 702 O O . LEU A 1 95 ? 22.249 -4.101 -23.489 1.00 80.12 95 LEU A O 1
ATOM 706 N N . PRO A 1 96 ? 20.795 -2.766 -22.416 1.00 82.62 96 PRO A N 1
ATOM 707 C CA . PRO A 1 96 ? 19.907 -2.621 -23.562 1.00 82.62 96 PRO A CA 1
ATOM 708 C C . PRO A 1 96 ? 20.571 -1.863 -24.719 1.00 82.62 96 PRO A C 1
ATOM 710 O O . PRO A 1 96 ? 21.317 -0.913 -24.499 1.00 82.62 96 PRO A O 1
ATOM 713 N N . ASN A 1 97 ? 20.215 -2.215 -25.954 1.00 82.31 97 ASN A N 1
ATOM 714 C CA . ASN A 1 97 ? 20.745 -1.602 -27.180 1.00 82.31 97 ASN A CA 1
ATOM 715 C C . ASN A 1 97 ? 20.459 -0.093 -27.334 1.00 82.31 97 ASN A C 1
ATOM 717 O O . ASN A 1 97 ? 21.124 0.569 -28.124 1.00 82.31 97 ASN A O 1
ATOM 721 N N . TRP A 1 98 ? 19.484 0.450 -26.601 1.00 83.50 98 TRP A N 1
ATOM 722 C CA . TRP A 1 98 ? 19.177 1.883 -26.577 1.00 83.50 98 TRP A CA 1
ATOM 723 C C . TRP A 1 98 ? 20.075 2.682 -25.620 1.00 83.50 98 TRP A C 1
ATOM 725 O O . TRP A 1 98 ? 20.045 3.909 -25.654 1.00 83.50 98 TRP A O 1
ATOM 735 N N . VAL A 1 99 ? 20.871 2.019 -24.771 1.00 79.44 99 VAL A N 1
ATOM 736 C CA . VAL A 1 99 ? 21.839 2.679 -23.887 1.00 79.44 99 VAL A CA 1
ATOM 737 C C . VAL A 1 99 ? 23.155 2.847 -24.639 1.00 79.44 99 VAL A C 1
ATOM 739 O O . VAL A 1 99 ? 23.874 1.881 -24.882 1.00 79.44 99 VAL A O 1
ATOM 742 N N . ASN A 1 100 ? 23.485 4.087 -24.984 1.00 74.31 100 ASN A N 1
ATOM 743 C CA . ASN A 1 100 ? 24.751 4.474 -25.598 1.00 74.31 100 ASN A CA 1
ATOM 744 C C . ASN A 1 100 ? 25.564 5.385 -24.655 1.00 74.31 100 ASN A C 1
ATOM 746 O O . ASN A 1 100 ? 25.019 6.014 -23.751 1.00 74.31 100 ASN A O 1
ATOM 750 N N . GLY A 1 101 ? 26.885 5.446 -24.846 1.00 74.50 101 GLY A N 1
ATOM 751 C CA . GLY A 1 101 ? 27.777 6.352 -24.107 1.00 74.50 101 GLY A CA 1
ATOM 752 C C . GLY A 1 101 ? 28.791 5.661 -23.183 1.00 74.50 101 GLY A C 1
ATOM 753 O O . GLY A 1 101 ? 28.847 4.429 -23.130 1.00 74.50 101 GLY A O 1
ATOM 754 N N . PRO A 1 102 ? 29.627 6.442 -22.466 1.00 74.56 102 PRO A N 1
ATOM 755 C CA . PRO A 1 102 ? 30.726 5.942 -21.637 1.00 74.56 102 PRO A CA 1
ATOM 756 C C . PRO A 1 102 ? 30.216 5.370 -20.302 1.00 74.56 102 PRO A C 1
ATOM 758 O O . PRO A 1 102 ? 30.511 5.874 -19.217 1.00 74.56 102 PRO A O 1
ATOM 761 N N . VAL A 1 103 ? 29.414 4.309 -20.383 1.00 77.81 103 VAL A N 1
ATOM 762 C CA . VAL A 1 103 ? 28.860 3.613 -19.220 1.00 77.81 103 VAL A CA 1
ATOM 763 C C . VAL A 1 103 ? 29.940 2.766 -18.558 1.00 77.81 103 VAL A C 1
ATOM 765 O O . VAL A 1 103 ? 30.617 1.970 -19.209 1.00 77.81 103 VAL A O 1
ATOM 768 N N . ARG A 1 104 ? 30.066 2.895 -17.237 1.00 78.75 104 ARG A N 1
ATOM 769 C CA . ARG A 1 104 ? 30.948 2.069 -16.414 1.00 78.75 104 ARG A CA 1
ATOM 770 C C . ARG A 1 104 ? 30.154 1.164 -15.483 1.00 78.75 104 ARG A C 1
ATOM 772 O O . ARG A 1 104 ? 29.137 1.559 -14.909 1.00 78.75 104 ARG A O 1
ATOM 779 N N . SER A 1 105 ? 30.677 -0.050 -15.324 1.00 77.88 105 SER A N 1
ATOM 780 C CA . SER A 1 105 ? 30.263 -1.035 -14.320 1.00 77.88 105 SER A CA 1
ATOM 781 C C . SER A 1 105 ? 28.748 -1.307 -14.261 1.00 77.88 105 SER A C 1
ATOM 783 O O . SER A 1 105 ? 28.171 -1.221 -13.172 1.00 77.88 105 SER A O 1
ATOM 785 N N . PRO A 1 106 ? 28.081 -1.630 -15.391 1.00 82.69 106 PRO A N 1
ATOM 786 C CA . PRO A 1 106 ? 26.672 -1.995 -15.358 1.00 82.69 106 PRO A CA 1
ATOM 787 C C . PRO A 1 106 ? 26.487 -3.274 -14.538 1.00 82.69 106 PRO A C 1
ATOM 789 O O . PRO A 1 106 ? 27.111 -4.299 -14.812 1.00 82.69 106 PRO A O 1
ATOM 792 N N . ARG A 1 107 ? 25.619 -3.224 -13.529 1.00 85.44 107 ARG A N 1
ATOM 793 C CA . ARG A 1 107 ? 25.285 -4.385 -12.699 1.00 85.44 107 ARG A CA 1
ATOM 794 C C . ARG A 1 107 ? 23.788 -4.497 -12.476 1.00 85.44 107 ARG A C 1
ATOM 796 O O . ARG A 1 107 ? 23.105 -3.499 -12.251 1.00 85.44 107 ARG A O 1
ATOM 803 N N . THR A 1 108 ? 23.284 -5.721 -12.485 1.00 87.88 108 THR A N 1
ATOM 804 C CA . THR A 1 108 ? 21.901 -6.009 -12.105 1.00 87.88 108 THR A CA 1
ATOM 805 C C . THR A 1 108 ? 21.752 -5.873 -10.595 1.00 87.88 108 THR A C 1
ATOM 807 O O . THR A 1 108 ? 22.454 -6.539 -9.841 1.00 87.88 108 THR A O 1
ATOM 810 N N . ILE A 1 109 ? 20.845 -5.001 -10.154 1.00 88.00 109 ILE A N 1
ATOM 811 C CA . ILE A 1 109 ? 20.509 -4.795 -8.734 1.00 88.00 109 ILE A CA 1
ATOM 812 C C . ILE A 1 109 ? 19.128 -5.344 -8.368 1.00 88.00 109 ILE A C 1
ATOM 814 O O . ILE A 1 109 ? 18.770 -5.380 -7.196 1.00 88.00 109 ILE A O 1
ATOM 818 N N . GLY A 1 110 ? 18.353 -5.773 -9.362 1.00 86.81 110 GLY A N 1
ATOM 819 C CA . GLY A 1 110 ? 17.039 -6.363 -9.164 1.00 86.81 110 GLY A CA 1
ATOM 820 C C . GLY A 1 110 ? 16.603 -7.170 -10.375 1.00 86.81 110 GLY A C 1
ATOM 821 O O . GLY A 1 110 ? 16.983 -6.863 -11.505 1.00 86.81 110 GLY A O 1
ATOM 822 N N . THR A 1 111 ? 15.802 -8.198 -10.142 1.00 88.81 111 THR A N 1
ATOM 823 C CA . THR A 1 111 ? 15.222 -9.057 -11.177 1.00 88.81 111 THR A CA 1
ATOM 824 C C . THR A 1 111 ? 13.700 -8.997 -11.094 1.00 88.81 111 THR A C 1
ATOM 826 O O . THR A 1 111 ? 13.133 -8.401 -10.177 1.00 88.81 111 THR A O 1
ATOM 829 N N . ARG A 1 112 ? 12.994 -9.653 -12.018 1.00 89.62 112 ARG A N 1
ATOM 830 C CA . ARG A 1 112 ? 11.523 -9.732 -11.965 1.00 89.62 112 ARG A CA 1
ATOM 831 C C . ARG A 1 112 ? 11.025 -10.507 -10.736 1.00 89.62 112 ARG A C 1
ATOM 833 O O . ARG A 1 112 ? 9.843 -10.441 -10.397 1.00 89.62 112 ARG A O 1
ATOM 840 N N . GLU A 1 113 ? 11.921 -11.226 -10.066 1.00 86.94 113 GLU A N 1
ATOM 841 C CA . GLU A 1 113 ? 11.713 -11.968 -8.824 1.00 86.94 113 GLU A CA 1
ATOM 842 C C . GLU A 1 113 ? 11.979 -11.150 -7.562 1.00 86.94 113 GLU A C 1
ATOM 844 O O . GLU A 1 113 ? 11.644 -11.624 -6.481 1.00 86.94 113 GLU A O 1
ATOM 849 N N . THR A 1 114 ? 12.545 -9.945 -7.676 1.00 85.50 114 THR A N 1
ATOM 850 C CA . THR A 1 114 ? 12.912 -9.123 -6.512 1.00 85.50 114 THR A CA 1
ATOM 851 C C . THR A 1 114 ? 12.505 -7.655 -6.625 1.00 85.50 114 THR A C 1
ATOM 853 O O . THR A 1 114 ? 12.408 -6.980 -5.603 1.00 85.50 114 THR A O 1
ATOM 856 N N . THR A 1 115 ? 12.223 -7.145 -7.829 1.00 88.44 115 THR A N 1
ATOM 857 C CA . THR A 1 115 ? 11.885 -5.735 -8.065 1.00 88.44 115 THR A CA 1
ATOM 858 C C . THR A 1 115 ? 10.658 -5.546 -8.950 1.00 88.44 115 THR A C 1
ATOM 860 O O . THR A 1 115 ? 10.436 -6.269 -9.926 1.00 88.44 115 THR A O 1
ATOM 863 N N . ALA A 1 116 ? 9.851 -4.537 -8.616 1.00 89.81 116 ALA A N 1
ATOM 864 C CA . ALA A 1 116 ? 8.673 -4.153 -9.383 1.00 89.81 116 ALA A CA 1
ATOM 865 C C . ALA A 1 116 ? 8.404 -2.644 -9.295 1.00 89.81 116 ALA A C 1
ATOM 867 O O . ALA A 1 116 ? 8.732 -1.980 -8.313 1.00 89.81 116 ALA A O 1
ATOM 868 N N . GLN A 1 117 ? 7.759 -2.111 -10.326 1.00 89.38 117 GLN A N 1
ATOM 869 C CA . GLN A 1 117 ? 7.123 -0.798 -10.299 1.00 89.38 117 GLN A CA 1
ATOM 870 C C . GLN A 1 117 ? 5.698 -0.914 -9.773 1.00 89.38 117 GLN A C 1
ATOM 872 O O . GLN A 1 117 ? 4.998 -1.888 -10.060 1.00 89.38 117 GLN A O 1
ATOM 877 N N . VAL A 1 118 ? 5.279 0.097 -9.015 1.00 89.38 118 VAL A N 1
ATOM 878 C CA . VAL A 1 118 ? 3.923 0.229 -8.477 1.00 89.38 118 VAL A CA 1
ATOM 879 C C . VAL A 1 118 ? 3.535 1.699 -8.503 1.00 89.38 118 VAL A C 1
ATOM 881 O O . VAL A 1 118 ? 4.354 2.553 -8.171 1.00 89.38 118 VAL A O 1
ATOM 884 N N . HIS A 1 119 ? 2.280 2.004 -8.836 1.00 88.50 119 HIS A N 1
ATOM 885 C CA . HIS A 1 119 ? 1.736 3.346 -8.661 1.00 88.50 119 HIS A CA 1
ATOM 886 C C . HIS A 1 119 ? 1.210 3.517 -7.222 1.00 88.50 119 HIS A C 1
ATOM 888 O O . HIS A 1 119 ? 0.124 3.014 -6.914 1.00 88.50 119 HIS A O 1
ATOM 894 N N . PRO A 1 120 ? 1.894 4.258 -6.323 1.00 89.12 120 PRO A N 1
ATOM 895 C CA . PRO A 1 120 ? 1.574 4.223 -4.892 1.00 89.12 120 PRO A CA 1
ATOM 896 C C . PRO A 1 120 ? 0.158 4.712 -4.569 1.00 89.12 120 PRO A C 1
ATOM 898 O O . PRO A 1 120 ? -0.540 4.120 -3.752 1.00 89.12 120 PRO A O 1
ATOM 901 N N . GLN A 1 121 ? -0.303 5.766 -5.248 1.00 89.44 121 GLN A N 1
ATOM 902 C CA . GLN A 1 121 ? -1.651 6.298 -5.031 1.00 89.44 121 GLN A CA 1
ATOM 903 C C . GLN A 1 121 ? -2.750 5.304 -5.433 1.00 89.44 121 GLN A C 1
ATOM 905 O O . GLN A 1 121 ? -3.703 5.112 -4.680 1.00 89.44 121 GLN A O 1
ATOM 910 N N . LEU A 1 122 ? -2.628 4.670 -6.604 1.00 91.25 122 LEU A N 1
ATOM 911 C CA . LEU A 1 122 ? -3.601 3.686 -7.076 1.00 91.25 122 LEU A CA 1
ATOM 912 C C . LEU A 1 122 ? -3.574 2.424 -6.215 1.00 91.25 122 LEU A C 1
ATOM 914 O O . LEU A 1 122 ? -4.634 1.879 -5.920 1.00 91.25 122 LEU A O 1
ATOM 918 N N . PHE A 1 123 ? -2.392 2.010 -5.751 1.00 89.50 123 PHE A N 1
ATOM 919 C CA . PHE A 1 123 ? -2.247 0.896 -4.818 1.00 89.50 123 PHE A CA 1
ATOM 920 C C . PHE A 1 123 ? -3.073 1.126 -3.548 1.00 89.50 123 PHE A C 1
ATOM 922 O O . PHE A 1 123 ? -3.963 0.335 -3.238 1.00 89.50 123 PHE A O 1
ATOM 929 N N . THR A 1 124 ? -2.854 2.252 -2.861 1.00 90.31 124 THR A N 1
ATOM 930 C CA . THR A 1 124 ? -3.575 2.571 -1.620 1.00 90.31 124 THR A CA 1
ATOM 931 C C . THR A 1 124 ? -5.080 2.711 -1.848 1.00 90.31 124 THR A C 1
ATOM 933 O O . THR A 1 124 ? -5.867 2.219 -1.044 1.00 90.31 124 THR A O 1
ATOM 936 N N . ARG A 1 125 ? -5.505 3.346 -2.951 1.00 91.56 125 ARG A N 1
ATOM 937 C CA . ARG A 1 125 ? -6.933 3.476 -3.288 1.00 91.56 125 ARG A CA 1
ATOM 938 C C . ARG A 1 125 ? -7.586 2.116 -3.520 1.00 91.56 125 ARG A C 1
ATOM 940 O O . ARG A 1 125 ? -8.644 1.869 -2.961 1.00 91.56 125 ARG A O 1
ATOM 947 N N . THR A 1 126 ? -6.936 1.239 -4.284 1.00 92.06 126 THR A N 1
ATOM 948 C CA . THR A 1 126 ? -7.437 -0.114 -4.570 1.00 92.06 126 THR A CA 1
ATOM 949 C C . THR A 1 126 ? -7.587 -0.925 -3.286 1.00 92.06 126 THR A C 1
ATOM 951 O O . THR A 1 126 ? -8.624 -1.547 -3.075 1.00 92.06 126 THR A O 1
ATOM 954 N N . LEU A 1 127 ? -6.584 -0.871 -2.402 1.00 91.62 127 LEU A N 1
ATOM 955 C CA . LEU A 1 127 ? -6.614 -1.558 -1.111 1.00 91.62 127 LEU A CA 1
ATOM 956 C C . LEU A 1 127 ? -7.798 -1.089 -0.252 1.00 91.62 127 LEU A C 1
ATOM 958 O O . LEU A 1 127 ? -8.539 -1.906 0.286 1.00 91.62 127 LEU A O 1
ATOM 962 N N . ILE A 1 128 ? -7.994 0.229 -0.156 1.00 92.50 128 ILE A N 1
ATOM 963 C CA . ILE A 1 128 ? -9.090 0.820 0.615 1.00 92.50 128 ILE A CA 1
ATOM 964 C C . ILE A 1 128 ? -10.449 0.441 0.017 1.00 92.50 128 ILE A C 1
ATOM 966 O O . ILE A 1 128 ? -11.329 0.001 0.751 1.00 92.50 128 ILE A O 1
ATOM 970 N N . SER A 1 129 ? -10.621 0.569 -1.300 1.00 92.25 129 SER A N 1
ATOM 971 C CA . SER A 1 129 ? -11.864 0.187 -1.979 1.00 92.25 129 SER A CA 1
ATOM 972 C C . SER A 1 129 ? -12.213 -1.278 -1.728 1.00 92.25 129 SER A C 1
ATOM 974 O O . SER A 1 129 ? -13.341 -1.577 -1.355 1.00 92.25 129 SER A O 1
ATOM 976 N N . LYS A 1 130 ? -11.234 -2.185 -1.821 1.00 91.81 130 LYS A N 1
ATOM 977 C CA . LYS A 1 130 ? -11.441 -3.614 -1.553 1.00 91.81 130 LYS A CA 1
ATOM 978 C C . LYS A 1 130 ? -11.767 -3.909 -0.092 1.00 91.81 130 LYS A C 1
ATOM 980 O O . LYS A 1 130 ? -12.579 -4.789 0.176 1.00 91.81 130 LYS A O 1
ATOM 985 N N . ALA A 1 131 ? -11.188 -3.160 0.846 1.00 91.56 131 ALA A N 1
ATOM 986 C CA . ALA A 1 131 ? -11.529 -3.269 2.261 1.00 91.56 131 ALA A CA 1
ATOM 987 C C . ALA A 1 131 ? -12.990 -2.864 2.537 1.00 91.56 131 ALA A C 1
ATOM 989 O O . ALA A 1 131 ? -13.693 -3.547 3.281 1.00 91.56 131 ALA A O 1
ATOM 990 N N . ILE A 1 132 ? -13.458 -1.786 1.901 1.00 93.75 132 ILE A N 1
ATOM 991 C CA . ILE A 1 132 ? -14.854 -1.339 1.993 1.00 93.75 132 ILE A CA 1
ATOM 992 C C . ILE A 1 132 ? -15.786 -2.387 1.365 1.00 93.75 132 ILE A C 1
ATOM 994 O O . ILE A 1 132 ? -16.744 -2.811 2.005 1.00 93.75 132 ILE A O 1
ATOM 998 N N . GLU A 1 133 ? -15.488 -2.832 0.140 1.00 93.00 133 GLU A N 1
ATOM 999 C CA . GLU A 1 133 ? -16.321 -3.766 -0.632 1.00 93.00 133 GLU A CA 1
ATOM 1000 C C . GLU A 1 133 ? -16.453 -5.143 0.031 1.00 93.00 133 GLU A C 1
ATOM 1002 O O . GLU A 1 133 ? -17.559 -5.659 0.162 1.00 93.00 133 GLU A O 1
ATOM 1007 N N . ASN A 1 134 ? -15.334 -5.743 0.448 1.00 92.88 134 ASN A N 1
ATOM 1008 C CA . ASN A 1 134 ? -15.313 -7.142 0.881 1.00 92.88 134 ASN A CA 1
ATOM 1009 C C . ASN A 1 134 ? -15.517 -7.309 2.393 1.00 92.88 134 ASN A C 1
ATOM 1011 O O . ASN A 1 134 ? -15.935 -8.378 2.832 1.00 92.88 134 ASN A O 1
ATOM 1015 N N . TYR A 1 135 ? -15.197 -6.282 3.187 1.00 92.62 135 TYR A N 1
ATOM 1016 C CA . TYR A 1 135 ? -15.175 -6.374 4.652 1.00 92.62 135 TYR A CA 1
ATOM 1017 C C . TYR A 1 135 ? -16.026 -5.303 5.348 1.00 92.62 135 TYR A C 1
ATOM 1019 O O . TYR A 1 135 ? -16.053 -5.261 6.577 1.00 92.62 135 TYR A O 1
ATOM 1027 N N . GLY A 1 136 ? -16.720 -4.436 4.600 1.00 92.44 136 GLY A N 1
ATOM 1028 C CA . GLY A 1 136 ? -17.614 -3.425 5.172 1.00 92.44 136 GLY A CA 1
ATOM 1029 C C . GLY A 1 136 ? -16.898 -2.372 6.024 1.00 92.44 136 GLY A C 1
ATOM 1030 O O . GLY A 1 136 ? -17.495 -1.806 6.936 1.00 92.44 136 GLY A O 1
ATOM 1031 N N . VAL A 1 137 ? -15.611 -2.131 5.761 1.00 93.94 137 VAL A N 1
ATOM 1032 C CA . VAL A 1 137 ? -14.811 -1.128 6.477 1.00 93.94 137 VAL A CA 1
ATOM 1033 C C . VAL A 1 137 ? -15.367 0.275 6.219 1.00 93.94 137 VAL A C 1
ATOM 1035 O O . VAL A 1 137 ? -15.533 0.670 5.068 1.00 93.94 137 VAL A O 1
ATOM 1038 N N . GLU A 1 138 ? -15.592 1.070 7.270 1.00 92.19 138 GLU A N 1
ATOM 1039 C CA . GLU A 1 138 ? -15.857 2.510 7.136 1.00 92.19 138 GLU A CA 1
ATOM 1040 C C . GLU A 1 138 ? -14.530 3.279 7.184 1.00 92.19 138 GLU A C 1
ATOM 1042 O O . GLU A 1 138 ? -13.706 3.126 8.094 1.00 92.19 138 GLU A O 1
ATOM 1047 N N . VAL A 1 139 ? -14.330 4.137 6.184 1.00 90.62 139 VAL A N 1
ATOM 1048 C CA . VAL A 1 139 ? -13.150 4.995 6.081 1.00 90.62 139 VAL A CA 1
ATOM 1049 C C . VAL A 1 139 ? -13.537 6.415 6.432 1.00 90.62 139 VAL A C 1
ATOM 1051 O O . VAL A 1 139 ? -14.326 7.058 5.739 1.00 90.62 139 VAL A O 1
ATOM 1054 N N . VAL A 1 140 ? -12.925 6.932 7.492 1.00 90.44 140 VAL A N 1
ATOM 1055 C CA . VAL A 1 140 ? -13.184 8.285 7.980 1.00 90.44 140 VAL A CA 1
ATOM 1056 C C . VAL A 1 140 ? -11.932 9.125 7.786 1.00 90.44 140 VAL A C 1
ATOM 1058 O O . VAL A 1 140 ? -10.888 8.866 8.386 1.00 90.44 140 VAL A O 1
ATOM 1061 N N . ILE A 1 141 ? -12.038 10.168 6.960 1.00 89.25 141 ILE A N 1
ATOM 1062 C CA . ILE A 1 141 ? -10.929 11.098 6.737 1.00 89.25 141 ILE A CA 1
ATOM 1063 C C . ILE A 1 141 ? -11.037 12.276 7.709 1.00 89.25 141 ILE A C 1
ATOM 1065 O O . ILE A 1 141 ? -11.768 13.235 7.454 1.00 89.25 141 ILE A O 1
ATOM 1069 N N . ARG A 1 142 ? -10.341 12.210 8.851 1.00 88.19 142 ARG A N 1
ATOM 1070 C CA . ARG A 1 142 ? -10.378 13.240 9.910 1.00 88.19 142 ARG A CA 1
ATOM 1071 C C . ARG A 1 142 ? -9.071 13.311 10.699 1.00 88.19 142 ARG A C 1
ATOM 1073 O O . ARG A 1 142 ? -8.249 12.401 10.687 1.00 88.19 142 ARG A O 1
ATOM 1080 N N . LYS A 1 143 ? -8.880 14.422 11.415 1.00 89.56 143 LYS A N 1
ATOM 1081 C CA . LYS A 1 143 ? -7.797 14.576 12.391 1.00 89.56 143 LYS A CA 1
ATOM 1082 C C . LYS A 1 143 ? -8.175 13.862 13.690 1.00 89.56 143 LYS A C 1
ATOM 1084 O O . LYS A 1 143 ? -9.179 14.213 14.295 1.00 89.56 143 LYS A O 1
ATOM 1089 N N . LEU A 1 144 ? -7.336 12.920 14.112 1.00 91.19 144 LEU A N 1
ATOM 1090 C CA . LEU A 1 144 ? -7.330 12.380 15.470 1.00 91.19 144 LEU A CA 1
ATOM 1091 C C . LEU A 1 144 ? -6.880 13.463 16.469 1.00 91.19 144 LEU A C 1
ATOM 1093 O O . LEU A 1 144 ? -5.863 14.122 16.212 1.00 91.19 144 LEU A O 1
ATOM 1097 N N . GLU A 1 145 ? -7.631 13.648 17.557 1.00 92.19 145 GLU A N 1
ATOM 1098 C CA . GLU A 1 14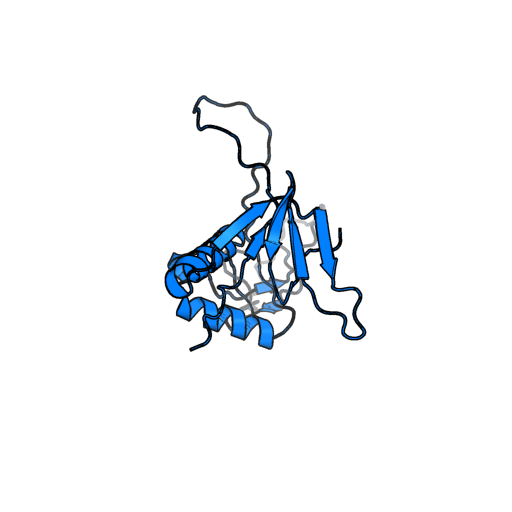5 ? -7.322 14.590 18.646 1.00 92.19 145 GLU A CA 1
ATOM 1099 C C . GLU A 1 145 ? -6.774 13.870 19.877 1.00 92.19 145 GLU A C 1
ATOM 1101 O O . GLU A 1 145 ? -5.674 14.201 20.317 1.00 92.19 145 GLU A O 1
ATOM 1106 N N . SER A 1 146 ? -7.473 12.850 20.371 1.00 90.88 146 SER A N 1
ATOM 1107 C CA . SER A 1 146 ? -7.029 12.033 21.504 1.00 90.88 146 SER A CA 1
ATOM 1108 C C . SER A 1 146 ? -7.529 10.591 21.391 1.00 90.88 146 SER A C 1
ATOM 1110 O O . SER A 1 146 ? -8.440 10.280 20.621 1.00 90.88 146 SER A O 1
ATOM 1112 N N . VAL A 1 147 ? -6.885 9.699 22.143 1.00 91.75 147 VAL A N 1
ATOM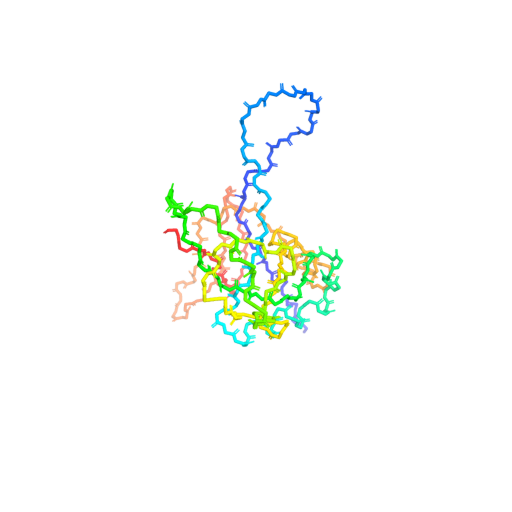 1113 C CA . VAL A 1 147 ? -7.326 8.318 22.368 1.00 91.75 147 VAL A CA 1
ATOM 1114 C C . VAL A 1 147 ? -7.611 8.200 23.858 1.00 91.75 147 VAL A C 1
ATOM 1116 O O . VAL A 1 147 ? -6.746 8.536 24.665 1.00 91.75 147 VAL A O 1
ATOM 1119 N N . GLU A 1 148 ? -8.816 7.770 24.209 1.00 90.62 148 GLU A N 1
ATOM 1120 C CA . GLU A 1 148 ? -9.250 7.596 25.592 1.00 90.62 148 GLU A CA 1
ATOM 1121 C C . GLU A 1 148 ? -9.034 6.147 26.021 1.00 90.62 148 GLU A C 1
ATOM 1123 O O . GLU A 1 148 ? -9.439 5.206 25.333 1.00 90.62 148 GLU A O 1
ATOM 1128 N N . VAL A 1 149 ? -8.397 5.974 27.173 1.00 90.19 149 VAL A N 1
ATOM 1129 C CA . VAL A 1 149 ? -8.074 4.679 27.777 1.00 90.19 149 VAL A CA 1
ATOM 1130 C C . VAL A 1 149 ? -8.755 4.628 29.140 1.00 90.19 149 VAL A C 1
ATOM 1132 O O . VAL A 1 149 ? -8.838 5.649 29.820 1.00 90.19 149 VAL A O 1
ATOM 1135 N N . GLU A 1 150 ? -9.283 3.471 29.523 1.00 83.81 150 GLU A N 1
ATOM 1136 C CA . GLU A 1 150 ? -9.889 3.281 30.838 1.00 83.81 150 GLU A CA 1
ATOM 1137 C C . GLU A 1 150 ? -8.830 3.392 31.943 1.00 83.81 150 GLU A C 1
ATOM 1139 O O . GLU A 1 150 ? -7.756 2.795 31.859 1.00 83.81 150 GLU A O 1
ATOM 1144 N N . GLU A 1 151 ? -9.148 4.134 33.007 1.00 73.25 151 GLU A N 1
ATOM 1145 C CA . GLU A 1 151 ? -8.314 4.274 34.212 1.00 73.25 151 GLU A CA 1
ATOM 1146 C C . GLU A 1 151 ? -8.480 3.075 35.167 1.00 73.25 151 GLU A C 1
ATOM 1148 O O . GLU A 1 151 ? -8.547 3.213 36.388 1.00 73.25 151 GLU A O 1
ATOM 1153 N N . THR A 1 152 ? -8.599 1.872 34.614 1.00 75.00 152 THR A N 1
ATOM 1154 C CA . THR A 1 152 ? -8.659 0.620 35.374 1.00 75.00 152 THR A CA 1
ATOM 1155 C C . THR A 1 152 ? -7.292 -0.060 35.424 1.00 75.00 152 THR A C 1
ATOM 1157 O O . THR A 1 152 ? -6.372 0.297 34.693 1.00 75.00 152 THR A O 1
ATOM 1160 N N . GLN A 1 153 ? -7.149 -1.076 36.284 1.00 65.25 153 GLN A N 1
ATOM 1161 C CA . GLN A 1 153 ? -5.923 -1.888 36.404 1.00 65.25 153 GLN A CA 1
ATOM 1162 C C . GLN A 1 153 ? -5.487 -2.516 35.063 1.00 65.25 153 GLN A C 1
ATOM 1164 O O . GLN A 1 153 ? -4.303 -2.765 34.851 1.00 65.25 153 GLN A O 1
ATOM 1169 N N . GLU A 1 154 ? -6.429 -2.728 34.142 1.00 71.06 154 GLU A N 1
ATOM 1170 C CA . GLU A 1 154 ? -6.164 -3.123 32.761 1.00 71.06 154 GLU A CA 1
ATOM 1171 C C . GLU A 1 154 ? -6.251 -1.891 31.849 1.00 71.06 154 GLU A C 1
ATOM 1173 O O . GLU A 1 154 ? -7.303 -1.262 31.737 1.00 71.06 154 GLU A O 1
ATOM 1178 N N . SER A 1 155 ? -5.139 -1.544 31.194 1.00 73.38 155 SER A N 1
ATOM 1179 C CA . SER A 1 155 ? -5.044 -0.431 30.241 1.00 73.38 155 SER A CA 1
ATOM 1180 C C . SER A 1 155 ? -5.778 -0.785 28.939 1.00 73.38 155 SER A C 1
ATOM 1182 O O . SER A 1 155 ? -5.177 -1.259 27.973 1.00 73.38 155 SER A O 1
ATOM 1184 N N . ARG A 1 156 ? -7.106 -0.624 28.933 1.00 83.50 156 ARG A N 1
ATOM 1185 C CA . ARG A 1 156 ? -7.975 -0.904 27.779 1.00 83.50 156 ARG A CA 1
ATOM 1186 C C . ARG A 1 156 ? -8.378 0.385 27.083 1.00 83.50 156 ARG A C 1
ATOM 1188 O O . ARG A 1 156 ? -8.740 1.364 27.729 1.00 83.50 156 ARG A O 1
ATOM 1195 N N . VAL A 1 157 ? -8.316 0.394 25.754 1.00 87.50 157 VAL A N 1
ATOM 1196 C CA . VAL A 1 157 ? -8.809 1.531 24.971 1.00 87.50 157 VAL A CA 1
ATOM 1197 C C . VAL A 1 157 ? -10.331 1.552 25.047 1.00 87.50 157 VAL A C 1
ATOM 1199 O O . VAL A 1 157 ? -10.970 0.512 24.914 1.00 87.50 157 VAL A O 1
ATOM 1202 N N . ARG A 1 158 ? -10.895 2.740 25.268 1.00 87.62 158 ARG A N 1
ATOM 1203 C CA . ARG A 1 158 ? -12.340 2.962 25.323 1.00 87.62 158 ARG A CA 1
ATOM 1204 C C . ARG A 1 158 ? -12.847 3.604 24.043 1.00 87.62 158 ARG A C 1
ATOM 1206 O O . ARG A 1 158 ? -13.846 3.177 23.461 1.00 87.62 158 ARG A O 1
ATOM 1213 N N . SER A 1 159 ? -12.195 4.689 23.634 1.00 89.75 159 SER A N 1
ATOM 1214 C CA . SER A 1 159 ? -12.703 5.529 22.558 1.00 89.75 159 SER A CA 1
ATOM 1215 C C . SER A 1 159 ? -11.602 6.314 21.850 1.00 89.75 159 SER A C 1
ATOM 1217 O O . SER A 1 159 ? -10.464 6.443 22.309 1.00 89.75 159 SER A O 1
ATOM 1219 N N . VAL A 1 160 ? -11.965 6.845 20.691 1.00 92.25 160 VAL A N 1
ATOM 1220 C CA . VAL A 1 160 ? -11.145 7.728 19.878 1.00 92.25 160 VAL A CA 1
ATOM 1221 C C . VAL A 1 160 ? -11.904 9.028 19.656 1.00 92.25 160 VAL A C 1
ATOM 1223 O O . VAL A 1 160 ? -13.031 9.012 19.154 1.00 92.25 160 VAL A O 1
ATOM 1226 N N . VAL A 1 161 ? -11.268 10.157 19.970 1.00 92.56 161 VAL A N 1
ATOM 1227 C CA . VAL A 1 161 ? -11.841 11.492 19.776 1.00 92.56 161 VAL A CA 1
ATOM 1228 C C . VAL A 1 161 ? -11.279 12.108 18.503 1.00 92.56 161 VAL A C 1
ATOM 1230 O O . VAL A 1 161 ? -10.071 12.309 18.337 1.00 92.56 161 VAL A O 1
ATOM 1233 N N . LEU A 1 162 ? -12.176 12.406 17.570 1.00 92.12 162 LEU A N 1
ATOM 1234 C CA . LEU A 1 162 ? -11.865 13.059 16.309 1.00 92.12 162 LEU A CA 1
ATOM 1235 C C . LEU A 1 162 ? -12.164 14.553 16.381 1.00 92.12 162 LEU A C 1
ATOM 1237 O O . LEU A 1 162 ? -13.023 15.012 17.131 1.00 92.12 162 LEU A O 1
ATOM 1241 N N . ASN A 1 163 ? -11.515 15.299 15.490 1.00 88.62 163 ASN A N 1
ATOM 1242 C CA . ASN A 1 163 ? -11.754 16.724 15.334 1.00 88.62 163 ASN A CA 1
ATOM 1243 C C . ASN A 1 163 ? -13.238 17.051 15.143 1.00 88.62 163 ASN A C 1
ATOM 1245 O O . ASN A 1 163 ? -13.924 16.400 14.348 1.00 88.62 163 ASN A O 1
ATOM 1249 N N . ARG A 1 164 ? -13.682 18.108 15.838 1.00 85.94 164 ARG A N 1
ATOM 1250 C CA . ARG A 1 164 ? -15.090 18.519 16.008 1.00 85.94 164 ARG A CA 1
ATOM 1251 C C . ARG A 1 164 ? -15.898 17.638 16.971 1.00 85.94 164 ARG A C 1
ATOM 1253 O O . ARG A 1 164 ? -17.119 17.606 16.867 1.00 85.94 164 ARG A O 1
ATOM 1260 N N . GLY A 1 165 ? -15.231 16.940 17.891 1.00 84.81 165 GLY A N 1
ATOM 1261 C CA . GLY A 1 165 ? -15.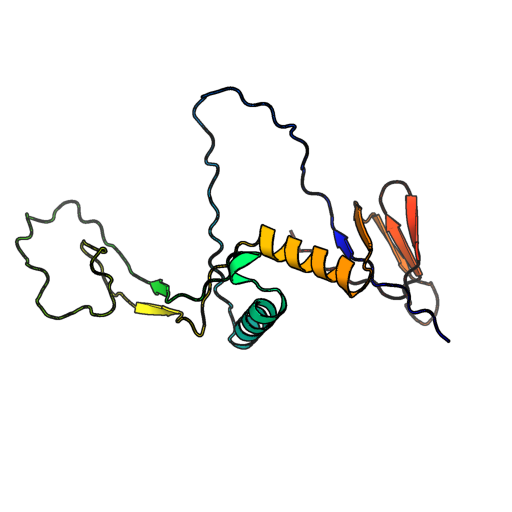880 16.238 19.001 1.00 84.81 165 GLY A CA 1
ATOM 1262 C C . GLY A 1 165 ? -16.621 14.953 18.621 1.00 84.81 165 GLY A C 1
ATOM 1263 O O . GLY A 1 165 ? -17.412 14.458 19.417 1.00 84.81 165 GLY A O 1
ATOM 1264 N N . ARG A 1 166 ? -16.397 14.389 17.422 1.00 90.00 166 ARG A N 1
ATOM 1265 C CA . ARG A 1 166 ? -16.954 13.068 17.073 1.00 90.00 166 ARG A CA 1
ATOM 1266 C C . ARG A 1 166 ? -16.179 12.000 17.842 1.00 90.00 166 ARG A C 1
ATOM 1268 O O . ARG A 1 166 ? -14.971 11.878 17.652 1.00 90.00 166 ARG A O 1
ATOM 1275 N N . VAL A 1 167 ? -16.883 11.211 18.647 1.00 92.38 167 VAL A N 1
ATOM 1276 C CA . VAL A 1 167 ? -16.313 10.095 19.412 1.00 92.38 167 VAL A CA 1
ATOM 1277 C C . VAL A 1 167 ? -16.656 8.775 18.732 1.00 92.38 167 VAL A C 1
ATOM 1279 O O . VAL A 1 167 ? -17.781 8.579 18.271 1.00 92.38 167 VAL A O 1
ATOM 1282 N N . ILE A 1 168 ? -15.675 7.882 18.650 1.00 92.25 168 ILE A N 1
ATOM 1283 C CA . ILE A 1 168 ? -15.827 6.527 18.123 1.00 92.25 168 ILE A CA 1
ATOM 1284 C C . ILE A 1 168 ? -15.391 5.550 19.214 1.00 92.25 168 ILE A C 1
ATOM 1286 O O . ILE A 1 168 ? -14.230 5.561 19.614 1.00 92.25 168 ILE A O 1
ATOM 1290 N N . ASN A 1 169 ? -16.309 4.710 19.693 1.00 91.94 169 ASN A N 1
ATOM 1291 C CA . ASN A 1 169 ? -15.980 3.659 20.659 1.00 91.94 169 ASN A CA 1
ATOM 1292 C C . ASN A 1 169 ? -15.199 2.540 19.970 1.00 91.94 169 ASN A C 1
ATOM 1294 O O . ASN A 1 169 ? -15.527 2.149 18.847 1.00 91.94 169 ASN A O 1
ATOM 1298 N N . SER A 1 170 ? -14.143 2.051 20.611 1.00 87.75 170 SER A N 1
ATOM 1299 C CA . SER A 1 170 ? -13.270 1.024 20.039 1.00 87.75 170 SER A CA 1
ATOM 1300 C C . SER A 1 170 ? -12.488 0.315 21.133 1.00 87.75 170 SER A C 1
ATOM 1302 O O . SER A 1 170 ? -11.863 0.975 21.956 1.00 87.75 170 SER A O 1
ATOM 1304 N N . ASP A 1 171 ? -12.448 -1.015 21.073 1.00 88.00 171 ASP A N 1
ATOM 1305 C CA . ASP A 1 171 ? -11.689 -1.843 22.020 1.00 88.00 171 ASP A CA 1
ATOM 1306 C C . ASP A 1 171 ? -10.180 -1.868 21.717 1.00 88.00 171 ASP A C 1
ATOM 1308 O O . ASP A 1 171 ? -9.358 -2.191 22.575 1.00 88.00 171 ASP A O 1
ATOM 1312 N N . MET A 1 172 ? -9.799 -1.549 20.474 1.00 88.25 172 MET A N 1
ATOM 1313 C CA . MET A 1 172 ? -8.414 -1.542 20.008 1.00 88.25 172 MET A CA 1
ATOM 1314 C C . MET A 1 172 ? -8.189 -0.430 18.984 1.00 88.25 172 MET A C 1
ATOM 1316 O O . MET A 1 172 ? -9.006 -0.212 18.091 1.00 88.25 172 MET A O 1
ATOM 1320 N N . VAL A 1 173 ? -7.039 0.242 19.082 1.00 90.25 173 VAL A N 1
ATOM 1321 C CA . VAL A 1 173 ? -6.638 1.320 18.170 1.00 90.25 173 VAL A CA 1
ATOM 1322 C C . VAL A 1 173 ? -5.221 1.074 17.672 1.00 90.25 173 VAL A C 1
ATOM 1324 O O . VAL A 1 173 ? -4.294 0.899 18.460 1.00 90.25 173 VAL A O 1
ATOM 1327 N N . VAL A 1 174 ? -5.040 1.107 16.350 1.00 91.50 174 VAL A N 1
ATOM 1328 C CA . VAL A 1 174 ? -3.730 0.974 15.700 1.00 91.50 174 VAL A CA 1
ATOM 1329 C C . VAL A 1 174 ? -3.311 2.324 15.119 1.00 91.50 174 VAL A C 1
ATOM 1331 O O . VAL A 1 174 ? -3.971 2.870 14.237 1.00 91.50 174 VAL A O 1
ATOM 1334 N N . LEU A 1 175 ? -2.186 2.869 15.591 1.00 89.75 175 LEU A N 1
ATOM 1335 C CA . LEU A 1 175 ? -1.640 4.141 15.109 1.00 89.75 175 LEU A CA 1
ATOM 1336 C C . LEU A 1 175 ? -0.596 3.916 14.005 1.00 89.75 175 LEU A C 1
ATOM 1338 O O . LEU A 1 175 ? 0.599 3.816 14.270 1.00 89.75 175 LEU A O 1
ATOM 1342 N N . ALA A 1 176 ? -1.037 3.904 12.747 1.00 88.50 176 ALA A N 1
ATOM 1343 C CA . ALA A 1 176 ? -0.176 3.721 11.572 1.00 88.50 176 ALA A CA 1
ATOM 1344 C C . ALA A 1 176 ? 0.310 5.057 10.965 1.00 88.50 176 ALA A C 1
ATOM 1346 O O . ALA A 1 176 ? 0.110 5.335 9.783 1.00 88.50 176 ALA A O 1
ATOM 1347 N N . ARG A 1 177 ? 0.932 5.925 11.776 1.00 82.06 177 ARG A N 1
ATOM 1348 C CA . ARG A 1 177 ? 1.475 7.218 11.312 1.00 82.06 177 ARG A CA 1
ATOM 1349 C C . ARG A 1 177 ? 2.973 7.136 11.030 1.00 82.06 177 ARG A C 1
ATOM 1351 O O . ARG A 1 177 ? 3.716 6.523 11.792 1.00 82.06 177 ARG A O 1
ATOM 1358 N N . ARG A 1 178 ? 3.440 7.831 9.989 1.00 82.25 178 ARG A N 1
ATOM 1359 C CA . ARG A 1 178 ? 4.875 8.107 9.839 1.00 82.25 178 ARG A CA 1
ATOM 1360 C C . ARG A 1 178 ? 5.286 9.112 10.920 1.00 82.25 178 ARG A C 1
ATOM 1362 O O . ARG A 1 178 ? 4.558 10.075 11.162 1.00 82.25 178 ARG A O 1
ATOM 1369 N N . LYS A 1 179 ? 6.424 8.884 11.576 1.00 60.44 179 LYS A N 1
ATOM 1370 C CA . LYS A 1 179 ? 7.071 9.914 12.398 1.00 60.44 179 LYS A CA 1
ATOM 1371 C C . LYS A 1 179 ? 7.612 10.959 11.415 1.00 60.44 179 LYS A C 1
ATOM 1373 O O . LYS A 1 179 ? 8.379 10.584 10.529 1.00 60.44 179 LYS A O 1
ATOM 1378 N N . CYS A 1 180 ? 7.106 12.187 11.491 1.00 50.09 180 CYS A N 1
ATOM 1379 C CA . CYS A 1 180 ? 7.696 13.324 10.789 1.00 50.09 180 CYS A CA 1
ATOM 1380 C C . CYS A 1 180 ? 8.945 13.785 11.537 1.00 50.09 180 CYS A C 1
ATOM 1382 O O . CYS A 1 180 ? 8.943 13.644 12.785 1.00 50.09 180 CYS A O 1
#